Protein AF-X6NTN1-F1 (afdb_monomer_lite)

InterPro domains:
  IPR036305 RGS domain superfamily [SSF48097] (17-170)
  IPR044926 RGS, subdomain 2 [G3DSA:1.10.167.10] (16-175)

pLDDT: mean 84.15, std 15.35, range [44.5, 98.56]

Secondary structure (DSSP, 8-state):
-HHHHHHHHHHHHHHHHHHHHTT-HHHHHHHHHHHHHHHHHHHHHHHH-SSPP--TTGGGG---TTSPPPTTTT-TTS-HHHHHHHHIIIIISTT-TT-----HHHHHHHHHHHHHHH----SSS-----TTTTS-HHHHHTTTHHHHHHHHHHHHHHHHHHTTSHHHHHHHHHHGGG--

Radius of gyration: 19.46 Å; chains: 1; bounding box: 44×28×75 Å

Organism: Reticulomyxa filosa (NCBI:txid46433)

Foldseek 3Di:
DVVVVVVVVVVVVVLQVCCVVPPHVLLVVLLLQVLLLLVLLVVVVVVVDPDDDPPPCPCVSPDDPPDDYDPLNPDPVDDSLRSLLVSLQQALDPPHPSDDDDDPVLSVVSVVLNCLQPDDPDDDPDPSDNPVVVDDSVCSSCVCVVVSVVSVVVSVVVVVVVCVDPVVVVVVVVVVVVPD

Sequence (180 aa):
MEKKKKVRDACNVCYVLYTYVKFASENLLCYLELGQFREMAKRKWQQQSDVDVTDSFGDHFVLNAGLPQSSIVNNDQVCDAQKAISLIEKYIAVGSQYEVNLAYEMRMKYVTLLQQYRRPQCDTQNQQVNPFDLMSLSDFVFLFDPVLKELSRLMRHSYSRFVTTAAYRSFVDYVKPLHP

Structure (mmCIF, N/CA/C/O backbone):
data_AF-X6NTN1-F1
#
_entry.id   AF-X6NTN1-F1
#
loop_
_atom_site.group_PDB
_atom_site.id
_atom_site.type_symbol
_atom_site.label_atom_id
_atom_site.label_alt_id
_atom_site.label_comp_id
_atom_site.label_asym_id
_atom_site.label_entity_id
_atom_site.label_seq_id
_atom_site.pdbx_PDB_ins_code
_atom_site.Cartn_x
_atom_site.Cartn_y
_atom_site.Cartn_z
_atom_site.occupancy
_atom_site.B_iso_or_equiv
_atom_site.auth_seq_id
_atom_site.auth_comp_id
_atom_site.auth_asym_id
_atom_site.auth_atom_id
_atom_site.pdbx_PDB_model_num
ATOM 1 N N . MET A 1 1 ? -7.979 3.939 -30.627 1.00 49.50 1 MET A N 1
ATOM 2 C CA . MET A 1 1 ? -7.654 4.013 -29.179 1.00 49.50 1 MET A CA 1
ATOM 3 C C . MET A 1 1 ? -7.107 2.700 -28.614 1.00 49.50 1 MET A C 1
ATOM 5 O O . MET A 1 1 ? -6.258 2.738 -27.734 1.00 49.50 1 MET A O 1
ATOM 9 N N . GLU A 1 2 ? -7.503 1.554 -29.161 1.00 44.50 2 GLU A N 1
ATOM 10 C CA . GLU A 1 2 ? -7.166 0.208 -28.669 1.00 44.50 2 GLU A CA 1
ATOM 11 C C . GLU A 1 2 ? -5.671 -0.175 -28.763 1.00 44.50 2 GLU A C 1
ATOM 13 O O . GLU A 1 2 ? -5.113 -0.761 -27.837 1.00 44.50 2 GLU A O 1
ATOM 18 N N . LYS A 1 3 ? -4.964 0.265 -29.816 1.00 46.91 3 LYS A N 1
ATOM 19 C CA . LYS A 1 3 ? -3.527 -0.023 -30.018 1.00 46.91 3 LYS A CA 1
ATOM 20 C C . LYS A 1 3 ? -2.604 0.585 -28.944 1.00 46.91 3 LYS A C 1
ATOM 22 O O . LYS A 1 3 ? -1.620 -0.036 -28.558 1.00 46.91 3 LYS A O 1
ATOM 27 N N . LYS A 1 4 ? -2.933 1.771 -28.407 1.00 44.84 4 LYS A N 1
ATOM 28 C CA . LYS A 1 4 ? -2.150 2.419 -27.331 1.00 44.84 4 LYS A CA 1
ATOM 29 C C . LYS A 1 4 ? -2.303 1.710 -25.979 1.00 44.84 4 LYS A C 1
ATOM 31 O O . LYS A 1 4 ? -1.413 1.822 -25.141 1.00 44.84 4 LYS A O 1
ATOM 36 N N . LYS A 1 5 ? -3.413 0.990 -25.775 1.00 48.69 5 LYS A N 1
ATOM 37 C CA . LYS A 1 5 ? -3.684 0.219 -24.555 1.00 48.69 5 LYS A CA 1
ATOM 38 C C . LYS A 1 5 ? -2.799 -1.031 -24.501 1.00 48.69 5 LYS A C 1
ATOM 40 O O . LYS A 1 5 ? -2.061 -1.212 -23.544 1.00 48.69 5 LYS A O 1
ATOM 45 N N . LYS A 1 6 ? -2.733 -1.782 -25.605 1.00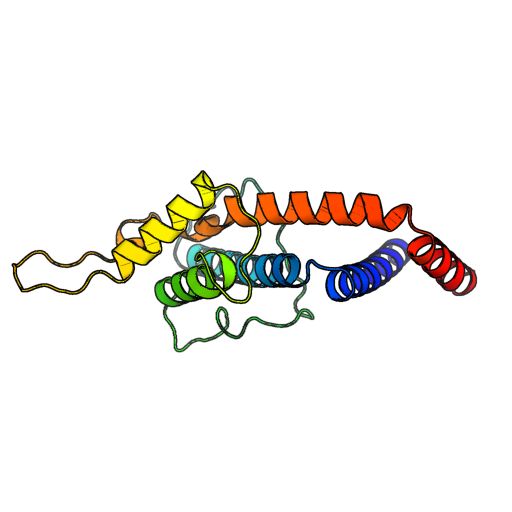 46.00 6 LYS A N 1
ATOM 46 C CA . LYS A 1 6 ? -1.976 -3.044 -25.699 1.00 46.00 6 LYS A CA 1
ATOM 47 C C . LYS A 1 6 ? -0.459 -2.889 -25.483 1.00 46.00 6 LYS A C 1
ATOM 49 O O . LYS A 1 6 ? 0.158 -3.709 -24.812 1.00 46.00 6 LYS A O 1
ATOM 54 N N . VAL A 1 7 ? 0.138 -1.808 -25.996 1.00 49.56 7 VAL A N 1
ATOM 55 C CA . VAL A 1 7 ? 1.571 -1.496 -25.789 1.00 49.56 7 VAL A CA 1
ATOM 56 C C . VAL A 1 7 ? 1.858 -1.087 -24.338 1.00 49.56 7 VAL A C 1
ATOM 58 O O . VAL A 1 7 ? 2.905 -1.431 -23.792 1.00 49.56 7 VAL A O 1
ATOM 61 N N . ARG A 1 8 ? 0.918 -0.386 -23.690 1.00 52.03 8 ARG A N 1
ATOM 62 C CA . ARG A 1 8 ? 1.023 -0.016 -22.272 1.00 52.03 8 ARG A CA 1
ATOM 63 C C . ARG A 1 8 ? 0.989 -1.261 -21.381 1.00 52.03 8 ARG A C 1
ATOM 65 O O . ARG A 1 8 ? 1.804 -1.369 -20.471 1.00 52.03 8 ARG A O 1
ATOM 72 N N . ASP A 1 9 ? 0.122 -2.218 -21.703 1.00 53.62 9 ASP A N 1
ATOM 73 C CA . ASP A 1 9 ? -0.026 -3.464 -20.947 1.00 53.62 9 ASP A CA 1
ATOM 74 C C . ASP A 1 9 ? 1.231 -4.352 -21.041 1.00 53.62 9 ASP A C 1
ATOM 76 O O . ASP A 1 9 ? 1.717 -4.837 -20.022 1.00 53.62 9 ASP A O 1
ATOM 80 N N . ALA A 1 10 ? 1.840 -4.489 -22.227 1.00 54.09 10 ALA A N 1
ATOM 81 C CA . ALA A 1 10 ? 3.090 -5.245 -22.395 1.00 54.09 10 ALA A CA 1
ATOM 82 C C . ALA A 1 10 ? 4.290 -4.599 -21.669 1.00 54.09 10 ALA A C 1
ATOM 84 O O . ALA A 1 10 ? 5.128 -5.295 -21.093 1.00 54.09 10 ALA A O 1
ATOM 85 N N . CYS A 1 11 ? 4.359 -3.264 -21.649 1.00 54.72 11 CYS A N 1
ATOM 86 C CA . CYS A 1 11 ? 5.407 -2.533 -20.934 1.00 54.72 11 CYS A CA 1
ATOM 87 C C . CYS A 1 11 ? 5.277 -2.697 -19.408 1.00 54.72 11 CYS A C 1
ATOM 89 O O . CYS A 1 11 ? 6.280 -2.867 -18.712 1.00 54.72 11 CYS A O 1
ATOM 91 N N . ASN A 1 12 ? 4.041 -2.739 -18.896 1.00 56.88 12 ASN A N 1
ATOM 92 C CA . ASN A 1 12 ? 3.766 -3.016 -17.486 1.00 56.88 12 ASN A CA 1
ATOM 93 C C . ASN A 1 12 ? 4.246 -4.418 -17.080 1.00 56.88 12 ASN A C 1
ATOM 95 O O . ASN A 1 12 ? 4.867 -4.560 -16.032 1.00 56.88 12 ASN A O 1
ATOM 99 N N . VAL A 1 13 ? 4.041 -5.439 -17.922 1.00 58.97 13 VAL A N 1
ATOM 100 C CA . VAL A 1 13 ? 4.506 -6.814 -17.650 1.00 58.97 13 VAL A CA 1
ATOM 101 C C . VAL A 1 13 ? 6.035 -6.891 -17.568 1.00 58.97 13 VAL A C 1
ATOM 103 O O . VAL A 1 13 ? 6.574 -7.493 -16.639 1.00 58.97 13 VAL A O 1
ATOM 106 N N . CYS A 1 14 ? 6.757 -6.235 -18.479 1.00 58.00 14 CYS A N 1
ATOM 107 C CA . CYS A 1 14 ? 8.221 -6.201 -18.420 1.00 58.00 14 CYS A CA 1
ATOM 108 C C . CYS A 1 14 ? 8.765 -5.373 -17.262 1.00 58.00 14 CYS A C 1
ATOM 110 O O . CYS A 1 14 ? 9.806 -5.722 -16.708 1.00 58.00 14 CYS A O 1
ATOM 112 N N . TYR A 1 15 ? 8.067 -4.313 -16.859 1.00 57.78 15 TYR A N 1
ATOM 113 C CA . TYR A 1 15 ? 8.427 -3.583 -15.653 1.00 57.78 15 TYR A CA 1
ATOM 114 C C . TYR A 1 15 ? 8.209 -4.424 -14.391 1.00 57.78 15 TYR A C 1
ATOM 116 O O . TYR A 1 15 ? 9.080 -4.435 -13.524 1.00 57.78 15 TYR A O 1
ATOM 124 N N . VAL A 1 16 ? 7.111 -5.182 -14.302 1.00 60.72 16 VAL A N 1
ATOM 125 C CA . VAL A 1 16 ? 6.870 -6.129 -13.201 1.00 60.72 16 VAL A CA 1
ATOM 126 C C . VAL A 1 16 ? 7.985 -7.174 -13.147 1.00 60.72 16 VAL A C 1
ATOM 128 O O . VAL A 1 16 ? 8.589 -7.351 -12.093 1.00 60.72 16 VAL A O 1
ATOM 131 N N . LEU A 1 17 ? 8.346 -7.783 -14.282 1.00 59.38 17 LEU A N 1
ATOM 132 C CA . LEU A 1 17 ? 9.477 -8.715 -14.382 1.00 59.38 17 LEU A CA 1
ATOM 133 C C . LEU A 1 17 ? 10.810 -8.070 -13.986 1.00 59.38 17 LEU A C 1
ATOM 135 O O . LEU A 1 17 ? 11.572 -8.662 -13.231 1.00 59.38 17 LEU A O 1
ATOM 139 N N . TYR A 1 18 ? 11.100 -6.850 -14.436 1.00 60.56 18 TYR A N 1
ATOM 140 C CA . TYR A 1 18 ? 12.329 -6.150 -14.060 1.00 60.56 18 TYR A CA 1
ATOM 141 C C . TYR A 1 18 ? 12.376 -5.829 -12.560 1.00 60.56 18 TYR A C 1
ATOM 143 O O . TYR A 1 18 ? 13.401 -6.038 -11.916 1.00 60.56 18 TYR A O 1
ATOM 151 N N . THR A 1 19 ? 11.260 -5.368 -11.995 1.00 57.75 19 THR A N 1
ATOM 152 C CA . THR A 1 19 ? 11.133 -5.046 -10.565 1.00 57.75 19 THR A CA 1
ATOM 153 C C . THR A 1 19 ? 11.287 -6.302 -9.710 1.00 57.75 19 THR A C 1
ATOM 155 O O . THR A 1 19 ? 11.945 -6.270 -8.670 1.00 57.75 19 THR A O 1
ATOM 158 N N . TYR A 1 20 ? 10.751 -7.422 -10.195 1.00 58.31 20 TYR A N 1
ATOM 159 C CA . TYR A 1 20 ? 10.876 -8.735 -9.576 1.00 58.31 20 TYR A CA 1
ATOM 160 C C . TYR A 1 20 ? 12.313 -9.276 -9.640 1.00 58.31 20 TYR A C 1
ATOM 162 O O . TYR A 1 20 ? 12.818 -9.817 -8.664 1.00 58.31 20 TYR A O 1
ATOM 170 N N . VAL A 1 21 ? 13.006 -9.091 -10.768 1.00 57.69 21 VAL A N 1
ATOM 171 C CA . VAL A 1 21 ? 14.353 -9.645 -10.996 1.00 57.69 21 VAL A CA 1
ATOM 172 C C . VAL A 1 21 ? 15.465 -8.783 -10.380 1.00 57.69 21 VAL A C 1
ATOM 174 O O . VAL A 1 21 ? 16.539 -9.298 -10.073 1.00 57.69 21 VAL A O 1
ATOM 177 N N . LYS A 1 22 ? 15.258 -7.471 -10.203 1.00 59.06 22 LYS A N 1
ATOM 178 C CA . LYS A 1 22 ? 16.329 -6.519 -9.851 1.00 59.06 22 LYS A CA 1
ATOM 179 C C . LYS A 1 22 ? 16.040 -5.683 -8.596 1.00 59.06 22 LYS A C 1
ATOM 181 O O . LYS A 1 22 ? 16.223 -4.475 -8.643 1.00 59.06 22 LYS A O 1
ATOM 186 N N . PHE A 1 23 ? 15.730 -6.316 -7.460 1.00 58.44 23 PHE A N 1
ATOM 187 C CA . PHE A 1 23 ? 15.880 -5.724 -6.106 1.00 58.44 23 PHE A CA 1
ATOM 188 C C . PHE A 1 23 ? 14.740 -4.854 -5.521 1.00 58.44 23 PHE A C 1
ATOM 190 O O . PHE A 1 23 ? 15.013 -4.061 -4.626 1.00 58.44 23 PHE A O 1
ATOM 197 N N . ALA A 1 24 ? 13.479 -4.962 -5.960 1.00 77.94 24 ALA A N 1
ATOM 198 C CA . ALA A 1 24 ? 12.401 -4.203 -5.290 1.00 77.94 24 ALA A CA 1
ATOM 199 C C . ALA A 1 24 ? 11.025 -4.888 -5.306 1.00 77.94 24 ALA A C 1
ATOM 201 O O . ALA A 1 24 ? 9.989 -4.217 -5.364 1.00 77.94 24 ALA A O 1
ATOM 202 N N . SER A 1 25 ? 11.000 -6.223 -5.291 1.00 88.38 25 SER A N 1
ATOM 203 C CA . SER A 1 25 ? 9.746 -6.987 -5.318 1.00 88.38 25 SER A CA 1
ATOM 204 C C . SER A 1 25 ? 8.851 -6.664 -4.117 1.00 88.38 25 SER A C 1
ATOM 206 O O . SER A 1 25 ? 7.642 -6.537 -4.271 1.00 88.38 25 SER A O 1
ATOM 208 N N . GLU A 1 26 ? 9.444 -6.421 -2.952 1.00 93.62 26 GLU A N 1
ATOM 209 C CA . GLU A 1 26 ? 8.783 -6.019 -1.718 1.00 93.62 26 GLU A CA 1
ATOM 210 C C . GLU A 1 26 ? 8.071 -4.669 -1.851 1.00 93.62 26 GLU A C 1
ATOM 212 O O . GLU A 1 26 ? 6.934 -4.547 -1.405 1.00 93.62 26 GLU A O 1
ATOM 217 N N . ASN A 1 27 ? 8.661 -3.691 -2.551 1.00 93.00 27 ASN A N 1
ATOM 218 C CA . ASN A 1 27 ? 8.018 -2.396 -2.798 1.00 93.00 27 ASN A CA 1
ATOM 219 C C . ASN A 1 27 ? 6.781 -2.550 -3.689 1.00 93.00 27 ASN A C 1
ATOM 221 O O . ASN A 1 27 ? 5.750 -1.932 -3.425 1.00 93.00 27 ASN A O 1
ATOM 225 N N . LEU A 1 28 ? 6.874 -3.388 -4.727 1.00 91.12 28 LEU A N 1
ATOM 226 C CA . LEU A 1 28 ? 5.751 -3.663 -5.620 1.00 91.12 28 LEU A CA 1
ATOM 227 C C . LEU A 1 28 ? 4.643 -4.442 -4.902 1.00 91.12 28 LEU A C 1
ATOM 229 O O . LEU A 1 28 ? 3.480 -4.062 -4.991 1.00 91.12 28 LEU A O 1
ATOM 233 N N . LEU A 1 29 ? 4.996 -5.504 -4.175 1.00 93.44 29 LEU A N 1
ATOM 234 C CA . LEU A 1 29 ? 4.043 -6.307 -3.410 1.00 93.44 29 LEU A CA 1
ATOM 235 C C . LEU A 1 29 ? 3.344 -5.458 -2.346 1.00 93.44 29 LEU A C 1
ATOM 237 O O . LEU A 1 29 ? 2.120 -5.467 -2.275 1.00 93.44 29 LEU A O 1
ATOM 241 N N . CYS A 1 30 ? 4.103 -4.670 -1.582 1.00 96.12 30 CYS A N 1
ATOM 242 C CA . CYS A 1 30 ? 3.558 -3.739 -0.601 1.00 96.12 30 CYS A CA 1
ATOM 243 C C . CYS A 1 30 ? 2.587 -2.754 -1.259 1.00 96.12 30 CYS A C 1
ATOM 245 O O . CYS A 1 30 ? 1.450 -2.620 -0.820 1.00 96.12 30 CYS A O 1
ATOM 247 N N . TYR A 1 31 ? 2.987 -2.123 -2.367 1.00 94.38 31 TYR A N 1
ATOM 248 C CA . TYR A 1 31 ? 2.126 -1.187 -3.084 1.00 94.38 31 TYR A CA 1
ATOM 249 C C . TYR A 1 31 ? 0.810 -1.829 -3.548 1.00 94.38 31 TYR A C 1
ATOM 251 O O . TYR A 1 31 ? -0.253 -1.230 -3.394 1.00 94.38 31 TYR A O 1
ATOM 259 N N . LEU A 1 32 ? 0.871 -3.051 -4.086 1.00 93.75 32 LEU A N 1
ATOM 260 C CA . LEU A 1 32 ? -0.314 -3.786 -4.523 1.00 93.75 32 LEU A CA 1
ATOM 261 C C . LEU A 1 32 ? -1.235 -4.129 -3.348 1.00 93.75 32 LEU A C 1
ATOM 263 O O . LEU A 1 32 ? -2.425 -3.836 -3.410 1.00 93.75 32 LEU A O 1
ATOM 267 N N . GLU A 1 33 ? -0.711 -4.714 -2.270 1.00 96.88 33 GLU A N 1
ATOM 268 C CA . GLU A 1 33 ? -1.545 -5.130 -1.137 1.00 96.88 33 GLU A CA 1
ATOM 269 C C . GLU A 1 33 ? -2.131 -3.932 -0.373 1.00 96.88 33 GLU A C 1
ATOM 271 O O . GLU A 1 33 ? -3.312 -3.946 -0.029 1.00 96.88 33 GLU A O 1
ATOM 276 N N . LEU A 1 34 ? -1.356 -2.859 -0.171 1.00 97.00 34 LEU A N 1
ATOM 277 C CA . LEU A 1 34 ? -1.862 -1.625 0.441 1.00 97.00 34 LEU A CA 1
ATOM 278 C C . LEU A 1 34 ? -2.902 -0.930 -0.454 1.00 97.00 34 LEU A C 1
ATOM 280 O O . LEU A 1 34 ? -3.880 -0.383 0.054 1.00 97.00 34 LEU A O 1
ATOM 284 N N . GLY A 1 35 ? -2.735 -0.988 -1.780 1.00 95.00 35 GLY A N 1
ATOM 285 C CA . GLY A 1 35 ? -3.729 -0.497 -2.736 1.00 95.00 35 GLY A CA 1
ATOM 286 C C . GLY A 1 35 ? -5.044 -1.277 -2.655 1.00 95.00 35 GLY A C 1
ATOM 287 O O . GLY A 1 35 ? -6.112 -0.674 -2.573 1.00 95.00 35 GLY A O 1
ATOM 288 N N . GLN A 1 36 ? -4.975 -2.611 -2.577 1.00 95.44 36 GLN A N 1
ATOM 289 C CA . GLN A 1 36 ? -6.159 -3.458 -2.376 1.00 95.44 36 GLN A CA 1
ATOM 290 C C . GLN A 1 36 ? -6.852 -3.152 -1.045 1.00 95.44 36 GLN A C 1
ATOM 292 O O . GLN A 1 36 ? -8.079 -3.066 -1.001 1.00 95.44 36 GLN A O 1
ATOM 297 N N . PHE A 1 37 ? -6.087 -2.950 0.035 1.00 96.81 37 PHE A N 1
ATOM 298 C CA . PHE A 1 37 ? -6.646 -2.566 1.333 1.00 96.81 37 PHE A CA 1
ATOM 299 C C . PHE A 1 37 ? -7.408 -1.242 1.248 1.00 96.81 37 PHE A C 1
ATOM 301 O O . PHE A 1 37 ? -8.544 -1.153 1.711 1.00 96.81 37 PHE A O 1
ATOM 308 N N . ARG A 1 38 ? -6.810 -0.229 0.612 1.00 95.06 38 ARG A N 1
ATOM 309 C CA . ARG A 1 38 ? -7.435 1.080 0.398 1.00 95.06 38 ARG A CA 1
ATOM 310 C C . ARG A 1 38 ? -8.739 0.965 -0.388 1.00 95.06 38 ARG A C 1
ATOM 312 O O . ARG A 1 38 ? -9.743 1.545 0.013 1.00 95.06 38 ARG A O 1
ATOM 319 N N . GLU A 1 39 ? -8.749 0.211 -1.489 1.00 93.00 39 GLU A N 1
ATOM 320 C CA . GLU A 1 39 ? -9.971 -0.019 -2.270 1.00 93.00 39 GLU A CA 1
ATOM 321 C C . GLU A 1 39 ? -11.058 -0.716 -1.450 1.00 93.00 39 GLU A C 1
ATOM 323 O O . GLU A 1 39 ? -12.218 -0.304 -1.491 1.00 93.00 39 GLU A O 1
ATOM 328 N N . MET A 1 40 ? -10.691 -1.750 -0.689 1.00 94.56 40 MET A N 1
ATOM 329 C CA . MET A 1 40 ? -11.610 -2.456 0.202 1.00 94.56 40 MET A CA 1
ATOM 330 C C . MET A 1 40 ? -12.213 -1.497 1.238 1.00 94.56 40 MET A C 1
ATOM 332 O O . MET A 1 40 ? -13.435 -1.449 1.384 1.00 94.56 40 MET A O 1
ATOM 336 N N . ALA A 1 41 ? -11.376 -0.714 1.926 1.00 94.00 41 ALA A N 1
ATOM 337 C CA . ALA A 1 41 ? -11.816 0.251 2.930 1.00 94.00 41 ALA A CA 1
ATOM 338 C C . ALA A 1 41 ? -12.734 1.320 2.315 1.00 94.00 41 ALA A C 1
ATOM 340 O O . ALA A 1 41 ? -13.808 1.592 2.851 1.00 94.00 41 ALA A O 1
ATOM 341 N N . LYS A 1 42 ? -12.366 1.862 1.145 1.00 92.25 42 LYS A N 1
ATOM 342 C CA . LYS A 1 42 ? -13.165 2.854 0.411 1.00 92.25 42 LYS A CA 1
ATOM 343 C C . LYS A 1 42 ? -14.537 2.302 0.019 1.00 92.25 42 LYS A C 1
ATOM 345 O O . LYS A 1 42 ? -15.537 2.974 0.245 1.00 92.25 42 LYS A O 1
ATOM 350 N N . ARG A 1 43 ? -14.607 1.072 -0.509 1.00 90.94 43 ARG A N 1
ATOM 351 C CA . ARG A 1 43 ? -15.879 0.422 -0.884 1.00 90.94 43 ARG A CA 1
ATOM 352 C C . ARG A 1 43 ? -16.793 0.211 0.319 1.00 90.94 43 ARG A C 1
ATOM 354 O O . ARG A 1 43 ? -17.979 0.505 0.232 1.00 90.94 43 ARG A O 1
ATOM 361 N N . LYS A 1 44 ? -16.252 -0.283 1.437 1.00 91.06 44 LYS A N 1
ATOM 362 C CA . LYS A 1 44 ? -17.026 -0.472 2.675 1.00 91.06 44 LYS A CA 1
ATOM 363 C C . LYS A 1 44 ? -17.570 0.849 3.202 1.00 91.06 44 LYS A C 1
ATOM 365 O O . LYS A 1 44 ? -18.728 0.928 3.595 1.00 91.06 44 LYS A O 1
ATOM 370 N N . TRP A 1 45 ? -16.750 1.891 3.161 1.00 88.19 45 TRP A N 1
ATOM 371 C CA . TRP A 1 45 ? -17.151 3.220 3.593 1.00 88.19 45 TRP A CA 1
ATOM 372 C C . TRP A 1 45 ? -18.260 3.813 2.698 1.00 88.19 45 TRP A C 1
ATOM 374 O O . TRP A 1 45 ? -19.274 4.266 3.225 1.00 88.19 45 TRP A O 1
ATOM 384 N N . GLN A 1 46 ? -18.150 3.690 1.370 1.00 89.50 46 GLN A N 1
ATOM 385 C CA . GLN A 1 46 ? -19.198 4.097 0.415 1.00 89.50 46 GLN A CA 1
ATOM 386 C C . GLN A 1 46 ? -20.529 3.348 0.602 1.00 89.50 46 GLN A C 1
ATOM 388 O O . GLN A 1 46 ? -21.580 3.853 0.229 1.00 89.50 46 GLN A O 1
ATOM 393 N N . GLN A 1 47 ? -20.508 2.135 1.164 1.00 89.12 47 GLN A N 1
ATOM 394 C CA . GLN A 1 47 ? -21.729 1.385 1.487 1.00 89.12 47 GLN A CA 1
ATOM 395 C C . GLN A 1 47 ? -22.388 1.846 2.794 1.00 89.12 47 GLN A C 1
ATOM 397 O O . GLN A 1 47 ? -23.574 1.600 2.996 1.00 89.12 47 GLN A O 1
ATOM 402 N N . GLN A 1 48 ? -21.624 2.466 3.696 1.00 86.44 48 GLN A N 1
ATOM 403 C CA . GLN A 1 48 ? -22.080 2.860 5.032 1.00 86.44 48 GLN A CA 1
ATOM 404 C C . GLN A 1 48 ? -22.424 4.349 5.145 1.00 86.44 48 GLN A C 1
ATOM 406 O O . GLN A 1 48 ? -23.144 4.734 6.064 1.00 86.44 48 GLN A O 1
ATOM 411 N N . SER A 1 49 ? -21.909 5.192 4.249 1.00 81.81 49 SER A N 1
ATOM 412 C CA . SER A 1 49 ? -22.074 6.644 4.296 1.00 81.81 49 SER A CA 1
ATOM 413 C C . SER A 1 49 ? -22.550 7.188 2.953 1.00 81.81 49 SER A C 1
ATOM 415 O O . SER A 1 49 ? -22.021 6.813 1.914 1.00 81.81 49 SER A O 1
ATOM 417 N N . ASP A 1 50 ? -23.518 8.105 2.992 1.00 79.12 50 ASP A N 1
ATOM 418 C CA . ASP A 1 50 ? -24.009 8.853 1.820 1.00 79.12 50 ASP A CA 1
ATOM 419 C C . ASP A 1 50 ? -23.139 10.090 1.507 1.00 79.12 50 ASP A C 1
ATOM 421 O O . ASP A 1 50 ? -23.401 10.860 0.587 1.00 79.12 50 ASP A O 1
ATOM 425 N N . VAL A 1 51 ? -22.098 10.325 2.311 1.00 77.19 51 VAL A N 1
ATOM 426 C CA . VAL A 1 51 ? -21.159 11.430 2.108 1.00 77.19 51 VAL A CA 1
ATOM 427 C C . VAL A 1 51 ? -20.139 11.004 1.065 1.00 77.19 51 VAL A C 1
ATOM 429 O O . VAL A 1 51 ? -19.566 9.932 1.195 1.00 77.19 51 VAL A O 1
ATOM 432 N N . ASP A 1 52 ? -19.869 11.846 0.069 1.00 75.38 52 ASP A N 1
ATOM 433 C CA . ASP A 1 52 ? -18.765 11.630 -0.867 1.00 75.38 52 ASP A CA 1
ATOM 434 C C . ASP A 1 52 ? -17.460 12.170 -0.258 1.00 75.38 52 ASP A C 1
ATOM 436 O O . ASP A 1 52 ? -17.391 13.308 0.212 1.00 75.38 52 ASP A O 1
ATOM 440 N N . VAL A 1 53 ? -16.415 11.348 -0.224 1.00 76.38 53 VAL A N 1
ATOM 441 C CA . VAL A 1 53 ? -15.105 11.717 0.311 1.00 76.38 53 VAL A CA 1
ATOM 442 C C . VAL A 1 53 ? -14.275 12.122 -0.877 1.00 76.38 53 VAL A C 1
ATOM 444 O O . VAL A 1 53 ? -14.010 11.327 -1.781 1.00 76.38 53 VAL A O 1
ATOM 447 N N . THR A 1 54 ? -13.813 13.364 -0.826 1.00 81.75 54 THR A N 1
ATOM 448 C CA . THR A 1 54 ? -12.891 13.916 -1.806 1.00 81.75 54 THR A CA 1
ATOM 449 C C . THR A 1 54 ? -11.566 13.159 -1.753 1.00 81.75 54 THR A C 1
ATOM 451 O O . THR A 1 54 ? -10.662 13.473 -0.976 1.00 81.75 54 THR A O 1
ATOM 454 N N . ASP A 1 55 ? -11.442 12.145 -2.603 1.00 84.50 55 ASP A N 1
ATOM 455 C CA . ASP A 1 55 ? -10.208 11.397 -2.789 1.00 84.50 55 ASP A CA 1
ATOM 456 C C . ASP A 1 55 ? -9.191 12.277 -3.528 1.00 84.50 55 ASP A C 1
ATOM 458 O O . ASP A 1 55 ? -9.237 12.429 -4.749 1.00 84.50 55 ASP A O 1
ATOM 462 N N . SER A 1 56 ? -8.248 12.853 -2.779 1.00 80.38 56 SER A N 1
ATOM 463 C CA . SER A 1 56 ? -7.197 13.726 -3.327 1.00 80.38 56 SER A CA 1
ATOM 464 C C . SER A 1 56 ? -6.286 13.021 -4.339 1.00 80.38 56 SER A C 1
ATOM 466 O O . SER A 1 56 ? -5.596 13.683 -5.115 1.00 80.38 56 SER A O 1
ATOM 468 N N . PHE A 1 57 ? -6.269 11.687 -4.340 1.00 74.25 57 PHE A N 1
ATOM 469 C CA . PHE A 1 57 ? -5.513 10.874 -5.287 1.00 74.25 57 PHE A CA 1
ATOM 470 C C . PHE A 1 57 ? -6.409 10.215 -6.344 1.00 74.25 57 PHE A C 1
ATOM 472 O O . PHE A 1 57 ? -5.894 9.515 -7.215 1.00 74.25 57 PHE A O 1
ATOM 479 N N . GLY A 1 58 ? -7.723 10.447 -6.296 1.00 78.44 58 GLY A N 1
ATOM 480 C CA . GLY A 1 58 ? -8.704 9.895 -7.226 1.00 78.44 58 GLY A CA 1
ATOM 481 C C . GLY A 1 58 ? -8.489 8.407 -7.513 1.00 78.44 58 GLY A C 1
ATOM 482 O O . GLY A 1 58 ? -8.241 7.596 -6.620 1.00 78.44 58 GLY A O 1
ATOM 483 N N . ASP A 1 59 ? -8.520 8.064 -8.798 1.00 71.75 59 ASP A N 1
ATOM 484 C CA . ASP A 1 59 ? -8.383 6.689 -9.286 1.00 71.75 59 ASP A CA 1
ATOM 485 C C . ASP A 1 59 ? -6.925 6.265 -9.543 1.00 71.75 59 ASP A C 1
ATOM 487 O O . ASP A 1 59 ? -6.661 5.280 -10.236 1.00 71.75 59 ASP A O 1
ATOM 491 N N . HIS A 1 60 ? -5.935 6.984 -8.997 1.00 71.00 60 HIS A N 1
ATOM 492 C CA . HIS A 1 60 ? -4.519 6.651 -9.209 1.00 71.00 60 HIS A CA 1
ATOM 493 C C . HIS A 1 60 ? -4.104 5.293 -8.634 1.00 71.00 60 HIS A C 1
ATOM 495 O O . HIS A 1 60 ? -3.056 4.773 -9.019 1.00 71.00 60 HIS A O 1
ATOM 501 N N . PHE A 1 61 ? -4.919 4.726 -7.747 1.00 70.06 61 PHE A N 1
ATOM 502 C CA . PHE A 1 61 ? -4.678 3.437 -7.107 1.00 70.06 61 PHE A CA 1
ATOM 503 C C . PHE A 1 61 ? -5.622 2.331 -7.585 1.00 70.06 61 PHE A C 1
ATOM 505 O O . PHE A 1 61 ? -5.659 1.288 -6.946 1.00 70.06 61 PHE A O 1
ATOM 512 N N . VAL A 1 62 ? -6.363 2.532 -8.685 1.00 73.12 62 VAL A N 1
ATOM 513 C CA . VAL A 1 62 ? -7.273 1.498 -9.199 1.00 73.12 62 VAL A CA 1
ATOM 514 C C . VAL A 1 62 ? -6.478 0.309 -9.734 1.00 73.12 62 VAL A C 1
ATOM 516 O O . VAL A 1 62 ? -5.769 0.405 -10.743 1.00 73.12 62 VAL A O 1
ATOM 519 N N . LEU A 1 63 ? -6.605 -0.826 -9.055 1.00 79.50 63 LEU A N 1
ATOM 520 C CA . LEU A 1 63 ? -5.946 -2.075 -9.397 1.00 79.50 63 LEU A CA 1
ATOM 521 C C . LEU A 1 63 ? -6.809 -2.900 -10.354 1.00 79.50 63 LEU A C 1
ATOM 523 O O . LEU A 1 63 ? -8.032 -2.977 -10.257 1.00 79.50 63 LEU A O 1
ATOM 527 N N . ASN A 1 64 ? -6.152 -3.544 -11.317 1.00 81.75 64 ASN A N 1
ATOM 528 C CA . ASN A 1 64 ? -6.831 -4.431 -12.252 1.00 81.75 64 ASN A CA 1
ATOM 529 C C . ASN A 1 64 ? -7.238 -5.739 -11.545 1.00 81.75 64 ASN A C 1
ATOM 531 O O . ASN A 1 64 ? -6.424 -6.340 -10.847 1.00 81.75 64 ASN A O 1
ATOM 535 N N . ALA A 1 65 ? -8.465 -6.215 -11.784 1.00 82.25 65 ALA A N 1
ATOM 536 C CA . ALA A 1 65 ? -8.991 -7.455 -11.201 1.00 82.25 65 ALA A CA 1
ATOM 537 C C . ALA A 1 65 ? -8.180 -8.721 -11.555 1.00 82.25 65 ALA A C 1
ATOM 539 O O . ALA A 1 65 ? -8.245 -9.711 -10.836 1.00 82.25 65 ALA A O 1
ATOM 540 N N . GLY A 1 66 ? -7.401 -8.698 -12.639 1.00 87.25 66 GLY A N 1
ATOM 541 C CA . GLY A 1 66 ? -6.498 -9.782 -13.035 1.00 87.25 66 GLY A CA 1
ATOM 542 C C . GLY A 1 66 ? -5.168 -9.819 -12.274 1.00 87.25 66 GLY A C 1
ATOM 543 O O . GLY A 1 66 ? -4.342 -10.687 -12.548 1.00 87.25 66 GLY A O 1
ATOM 544 N N . LEU A 1 67 ? -4.922 -8.881 -11.354 1.00 85.88 67 LEU A N 1
ATOM 545 C CA . LEU A 1 67 ? -3.732 -8.904 -10.505 1.00 85.88 67 LEU A CA 1
ATOM 546 C C . LEU A 1 67 ? -3.878 -9.934 -9.372 1.00 85.88 67 LEU A C 1
ATOM 548 O O . LEU A 1 67 ? -4.999 -10.201 -8.927 1.00 85.88 67 LEU A O 1
ATOM 552 N N . PRO A 1 68 ? -2.757 -10.483 -8.862 1.00 90.00 68 PRO A N 1
ATOM 553 C CA . PRO A 1 68 ? -2.771 -11.345 -7.688 1.00 90.00 68 PRO A CA 1
ATOM 554 C C . PRO A 1 68 ? -3.479 -10.677 -6.509 1.00 90.00 68 PRO A C 1
ATOM 556 O O . PRO A 1 68 ? -3.222 -9.516 -6.188 1.00 90.00 68 PRO A O 1
ATOM 559 N N . GLN A 1 69 ? -4.369 -11.423 -5.866 1.00 93.75 69 GLN A N 1
ATOM 560 C CA . GLN A 1 69 ? -5.157 -10.950 -4.734 1.00 93.75 69 GLN A CA 1
ATOM 561 C C . GLN A 1 69 ? -4.420 -11.236 -3.421 1.00 93.75 69 GLN A C 1
ATOM 563 O O . GLN A 1 69 ? -3.924 -12.343 -3.211 1.00 93.75 69 GLN A O 1
ATOM 568 N N . SER A 1 70 ? -4.341 -10.242 -2.535 1.00 96.25 70 SER A N 1
ATOM 569 C CA . SER A 1 70 ? -3.725 -10.373 -1.214 1.00 96.25 70 SER A CA 1
ATOM 570 C C . SER A 1 70 ? -4.528 -11.349 -0.369 1.00 96.25 70 SER A C 1
ATOM 572 O O . SER A 1 70 ? -5.734 -11.167 -0.176 1.00 96.25 70 SER A O 1
ATOM 574 N N . SER A 1 71 ? -3.845 -12.341 0.197 1.00 97.00 71 SER A N 1
ATOM 575 C CA . SER A 1 71 ? -4.429 -13.265 1.168 1.00 97.00 71 SER A CA 1
ATOM 576 C C . SER A 1 71 ? -4.727 -12.603 2.515 1.00 97.00 71 SER A C 1
ATOM 578 O O . SER A 1 71 ? -5.471 -13.172 3.302 1.00 97.00 71 SER A O 1
ATOM 580 N N . ILE A 1 72 ? -4.146 -11.432 2.805 1.00 97.75 72 ILE A N 1
ATOM 581 C CA . ILE A 1 72 ? -4.437 -10.662 4.022 1.00 97.75 72 ILE A CA 1
ATOM 582 C C . ILE A 1 72 ? -5.705 -9.838 3.799 1.00 97.75 72 ILE A C 1
ATOM 584 O O . ILE A 1 72 ? -6.657 -9.936 4.570 1.00 97.75 72 ILE A O 1
ATOM 588 N N . VAL A 1 73 ? -5.747 -9.052 2.718 1.00 97.19 73 VAL A N 1
ATOM 589 C CA . VAL A 1 73 ? -6.861 -8.126 2.457 1.00 97.19 73 VAL A CA 1
ATOM 590 C C . VAL A 1 73 ? -8.156 -8.869 2.135 1.00 97.19 73 VAL A C 1
ATOM 592 O O . VAL A 1 73 ? -9.212 -8.505 2.651 1.00 97.19 73 VAL A O 1
ATOM 595 N N . ASN A 1 74 ? -8.084 -9.939 1.341 1.00 95.88 74 ASN A N 1
ATOM 596 C CA . ASN A 1 74 ? -9.260 -10.699 0.904 1.00 95.88 74 ASN A CA 1
ATOM 597 C C . ASN A 1 74 ? -9.661 -11.823 1.876 1.00 95.88 74 ASN A C 1
ATOM 599 O O . ASN A 1 74 ? -10.410 -12.721 1.504 1.00 95.88 74 ASN A O 1
ATOM 603 N N . ASN A 1 75 ? -9.154 -11.814 3.112 1.00 96.81 75 ASN A N 1
ATOM 604 C CA . ASN A 1 75 ? -9.578 -12.770 4.129 1.00 96.81 75 ASN A CA 1
ATOM 605 C C . ASN A 1 75 ? -10.806 -12.249 4.884 1.00 96.81 75 ASN A C 1
ATOM 607 O O . ASN A 1 75 ? -10.693 -11.347 5.714 1.00 96.81 75 ASN A O 1
ATOM 611 N N . ASP A 1 76 ? -11.973 -12.828 4.620 1.00 96.12 76 ASP A N 1
ATOM 612 C CA . ASP A 1 76 ? -13.232 -12.427 5.261 1.00 96.12 76 ASP A CA 1
ATOM 613 C C . ASP A 1 76 ? -13.334 -12.834 6.741 1.00 96.12 76 ASP A C 1
ATOM 615 O O . ASP A 1 76 ? -14.195 -12.332 7.457 1.00 96.12 76 ASP A O 1
ATOM 619 N N . GLN A 1 77 ? -12.444 -13.706 7.226 1.00 97.19 77 GLN A N 1
ATOM 620 C CA . GLN A 1 77 ? -12.415 -14.154 8.627 1.00 97.19 77 GLN A CA 1
ATOM 621 C C . GLN A 1 77 ? -11.677 -13.182 9.558 1.00 97.19 77 GLN A C 1
ATOM 623 O O . GLN A 1 77 ? -11.649 -13.381 10.771 1.00 97.19 77 GLN A O 1
ATOM 628 N N . VAL A 1 78 ? -11.038 -12.153 9.000 1.00 96.19 78 VAL A N 1
ATOM 629 C CA . VAL A 1 78 ? -10.188 -11.205 9.728 1.00 96.19 78 VAL A CA 1
ATOM 630 C C . VAL A 1 78 ? -10.824 -9.821 9.652 1.00 96.19 78 VAL A C 1
ATOM 632 O O . VAL A 1 78 ? -11.249 -9.386 8.579 1.00 96.19 78 VAL A O 1
ATOM 635 N N . CYS A 1 79 ? -10.898 -9.106 10.778 1.00 96.00 79 CYS A N 1
ATOM 636 C CA . CYS A 1 79 ? -11.477 -7.762 10.781 1.00 96.00 79 CYS A CA 1
ATOM 637 C C . CYS A 1 79 ? -10.535 -6.740 10.119 1.00 96.00 79 CYS A C 1
ATOM 639 O O . CYS A 1 79 ? -9.326 -6.953 10.015 1.00 96.00 79 CYS A O 1
ATOM 641 N N . ASP A 1 80 ? -11.066 -5.600 9.676 1.00 96.44 80 ASP A N 1
ATOM 642 C CA . ASP A 1 80 ? -10.275 -4.633 8.899 1.00 96.44 80 ASP A CA 1
ATOM 643 C C . ASP A 1 80 ? -9.097 -4.046 9.694 1.00 96.44 80 ASP A C 1
ATOM 645 O O . ASP A 1 80 ? -8.012 -3.855 9.143 1.00 96.44 80 ASP A O 1
ATOM 649 N N . ALA A 1 81 ? -9.269 -3.839 11.003 1.00 96.44 81 ALA A N 1
ATOM 650 C CA . ALA A 1 81 ? -8.191 -3.428 11.902 1.00 96.44 81 ALA A CA 1
ATOM 651 C C . ALA A 1 81 ? -7.056 -4.466 11.950 1.00 96.44 81 ALA A C 1
ATOM 653 O O . ALA A 1 81 ? -5.883 -4.118 11.825 1.00 96.44 81 ALA A O 1
ATOM 654 N N . GLN A 1 82 ? -7.395 -5.753 12.064 1.00 97.06 82 GLN A N 1
ATOM 655 C CA . GLN A 1 82 ? -6.410 -6.836 12.034 1.00 97.06 82 GLN A CA 1
ATOM 656 C C . GLN A 1 82 ? -5.695 -6.906 10.681 1.00 97.06 82 GLN A C 1
ATOM 658 O O . GLN A 1 82 ? -4.480 -7.072 10.657 1.00 97.06 82 GLN A O 1
ATOM 663 N N . LYS A 1 83 ? -6.406 -6.700 9.563 1.00 98.19 83 LYS A N 1
ATOM 664 C CA . LYS A 1 83 ? -5.787 -6.618 8.229 1.00 98.19 83 LYS A CA 1
ATOM 665 C C . LYS A 1 83 ? -4.765 -5.484 8.153 1.00 98.19 83 LYS A C 1
ATOM 667 O O . LYS A 1 83 ? -3.650 -5.707 7.684 1.00 98.19 83 LYS A O 1
ATOM 672 N N . ALA A 1 84 ? -5.115 -4.294 8.647 1.00 98.25 84 ALA A N 1
ATOM 673 C CA . ALA A 1 84 ? -4.198 -3.157 8.702 1.00 98.25 84 ALA A CA 1
ATOM 674 C C . ALA A 1 84 ? -2.944 -3.486 9.529 1.00 98.25 84 ALA A C 1
ATOM 676 O O . ALA A 1 84 ? -1.825 -3.236 9.081 1.00 98.25 84 ALA A O 1
ATOM 677 N N . ILE A 1 85 ? -3.116 -4.111 10.697 1.00 98.06 85 ILE A N 1
ATOM 678 C CA . ILE A 1 85 ? -2.008 -4.552 11.553 1.00 98.06 85 ILE A CA 1
ATOM 679 C C . ILE A 1 85 ? -1.127 -5.587 10.855 1.00 98.06 85 ILE A C 1
ATOM 681 O O . ILE A 1 85 ? 0.088 -5.411 10.831 1.00 98.06 85 ILE A O 1
ATOM 685 N N . SER A 1 86 ? -1.706 -6.603 10.215 1.00 98.31 86 SER A N 1
ATOM 686 C CA . SER A 1 86 ? -0.941 -7.608 9.469 1.00 98.31 86 SER A CA 1
ATOM 687 C C . SER A 1 86 ? -0.137 -6.997 8.317 1.00 98.31 86 SER A C 1
ATOM 689 O O . SER A 1 86 ? 0.991 -7.414 8.066 1.00 98.31 86 SER A O 1
ATOM 691 N N . LEU A 1 87 ? -0.671 -5.980 7.632 1.00 98.56 87 LEU A N 1
ATOM 692 C CA . LEU A 1 87 ? 0.061 -5.253 6.589 1.00 98.56 87 LEU A CA 1
ATOM 693 C C . LEU A 1 87 ? 1.209 -4.414 7.171 1.00 98.56 87 LEU A C 1
ATOM 695 O O . LEU A 1 87 ? 2.310 -4.417 6.614 1.00 98.56 87 LEU A O 1
ATOM 699 N N . ILE A 1 88 ? 0.987 -3.747 8.310 1.00 98.50 88 ILE A N 1
ATOM 700 C CA . ILE A 1 88 ? 2.040 -3.021 9.036 1.00 98.50 88 ILE A CA 1
ATOM 701 C C . ILE A 1 88 ? 3.150 -3.989 9.455 1.00 98.50 88 ILE A C 1
ATOM 703 O O . ILE A 1 88 ? 4.319 -3.713 9.207 1.00 98.50 88 ILE A O 1
ATOM 707 N N . GLU A 1 89 ? 2.810 -5.134 10.042 1.00 98.25 89 GLU A N 1
ATOM 708 C CA . GLU A 1 89 ? 3.774 -6.156 10.463 1.00 98.25 89 GLU A CA 1
ATOM 709 C C . GLU A 1 89 ? 4.564 -6.739 9.290 1.00 98.25 89 GLU A C 1
ATOM 711 O O . GLU A 1 89 ? 5.764 -6.967 9.417 1.00 98.25 89 GLU A O 1
ATOM 716 N N . LYS A 1 90 ? 3.907 -6.964 8.149 1.00 98.06 90 LYS A N 1
ATOM 717 C CA . LYS A 1 90 ? 4.521 -7.588 6.974 1.00 98.06 90 LYS A CA 1
ATOM 718 C C . LYS A 1 90 ? 5.508 -6.674 6.250 1.00 98.06 90 LYS A C 1
ATOM 720 O O . LYS A 1 90 ? 6.526 -7.174 5.776 1.00 98.06 90 LYS A O 1
ATOM 725 N N . TYR A 1 91 ? 5.198 -5.380 6.145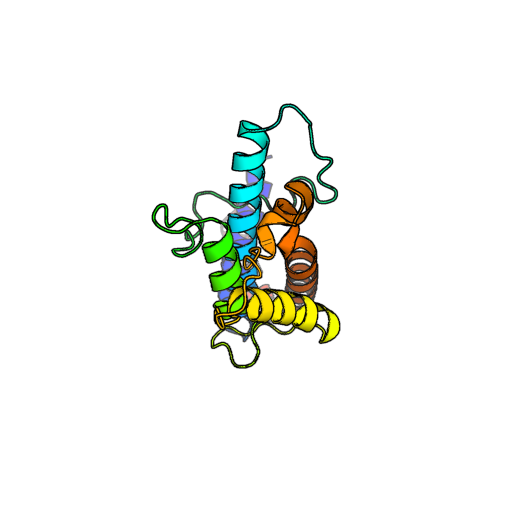 1.00 98.38 91 TYR A N 1
ATOM 726 C CA . TYR A 1 91 ? 5.935 -4.458 5.272 1.00 98.38 91 TYR A CA 1
ATOM 727 C C . TYR A 1 91 ? 6.579 -3.263 5.983 1.00 98.38 91 TYR A C 1
ATOM 729 O O . TYR A 1 91 ? 7.560 -2.711 5.488 1.00 98.38 91 TYR A O 1
ATOM 737 N N . ILE A 1 92 ? 6.020 -2.801 7.104 1.00 98.31 92 ILE A N 1
ATOM 738 C CA . ILE A 1 92 ? 6.408 -1.524 7.730 1.00 98.31 92 ILE A CA 1
ATOM 739 C C . ILE A 1 92 ? 7.166 -1.742 9.045 1.00 98.31 92 ILE A C 1
ATOM 741 O O . ILE A 1 92 ? 8.020 -0.931 9.404 1.00 98.31 92 ILE A O 1
ATOM 745 N N . ALA A 1 93 ? 6.897 -2.820 9.776 1.00 97.81 93 ALA A N 1
ATOM 746 C CA . ALA A 1 93 ? 7.608 -3.122 1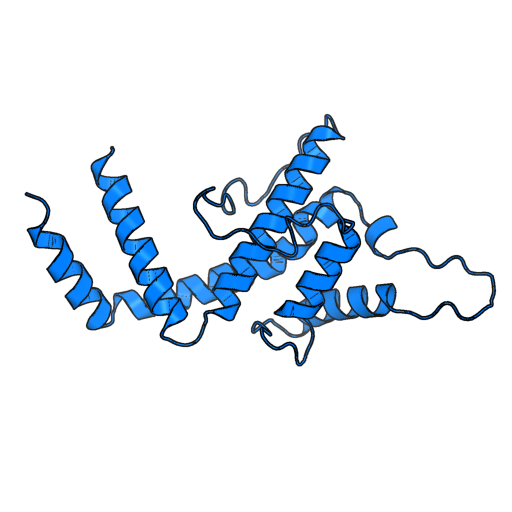1.008 1.00 97.81 93 ALA A CA 1
ATOM 747 C C . ALA A 1 93 ? 9.106 -3.343 10.741 1.00 97.81 93 ALA A C 1
ATOM 749 O O . ALA A 1 93 ? 9.494 -3.962 9.748 1.00 97.81 93 ALA A O 1
ATOM 750 N N . VAL A 1 94 ? 9.938 -2.823 11.647 1.00 96.94 94 VAL A N 1
ATOM 751 C CA . VAL A 1 94 ? 11.395 -3.002 11.596 1.00 96.94 94 VAL A CA 1
ATOM 752 C C . VAL A 1 94 ? 11.723 -4.484 11.763 1.00 96.94 94 VAL A C 1
ATOM 754 O O . VAL A 1 94 ? 11.224 -5.123 12.691 1.00 96.94 94 VAL A O 1
ATOM 757 N N . GLY A 1 95 ? 12.563 -5.018 10.878 1.00 96.62 95 GLY A N 1
ATOM 758 C CA . GLY A 1 95 ? 12.940 -6.430 10.854 1.00 96.62 95 GLY A CA 1
ATOM 759 C C . GLY A 1 95 ? 11.910 -7.341 10.183 1.00 96.62 95 GLY A C 1
ATOM 760 O O . GLY A 1 95 ? 12.033 -8.562 10.279 1.00 96.62 95 GLY A O 1
ATOM 761 N N . SER A 1 96 ? 10.891 -6.783 9.519 1.00 96.94 96 SER A N 1
ATOM 762 C CA . SER A 1 96 ? 9.948 -7.584 8.734 1.00 96.94 96 SER A CA 1
ATOM 763 C C . SER A 1 96 ? 10.619 -8.174 7.488 1.00 96.94 96 SER A C 1
ATOM 765 O O . SER A 1 96 ? 11.506 -7.573 6.887 1.00 96.94 96 SER A O 1
ATOM 767 N N . GLN A 1 97 ? 10.200 -9.376 7.078 1.00 95.69 97 GLN A N 1
ATOM 768 C CA . GLN A 1 97 ? 10.808 -10.070 5.933 1.00 95.69 97 GLN A CA 1
ATOM 769 C C . GLN A 1 97 ? 10.670 -9.279 4.622 1.00 95.69 97 GLN A C 1
ATOM 771 O O . GLN A 1 97 ? 11.541 -9.361 3.760 1.00 95.69 97 GLN A O 1
ATOM 776 N N . TYR A 1 98 ? 9.576 -8.529 4.478 1.00 96.44 98 TYR A N 1
ATOM 777 C CA . TYR A 1 98 ? 9.297 -7.685 3.319 1.00 96.44 98 TYR A CA 1
ATOM 778 C C . TYR A 1 98 ? 9.386 -6.201 3.686 1.00 96.44 98 TYR A C 1
ATOM 780 O O . TYR A 1 98 ? 8.644 -5.388 3.135 1.00 96.44 98 TYR A O 1
ATOM 788 N N . GLU A 1 99 ? 10.265 -5.848 4.631 1.00 96.81 99 GLU A N 1
ATOM 789 C CA . GLU A 1 99 ? 10.434 -4.469 5.079 1.00 96.81 99 GLU A CA 1
ATOM 790 C C . GLU A 1 99 ? 10.729 -3.545 3.893 1.00 96.81 99 GLU A C 1
ATOM 792 O O . GLU A 1 99 ? 11.769 -3.644 3.242 1.00 96.81 99 GLU A O 1
ATOM 797 N N . VAL A 1 100 ? 9.818 -2.608 3.628 1.00 96.62 100 VAL A N 1
ATOM 798 C CA . VAL A 1 100 ? 10.025 -1.588 2.599 1.00 96.62 100 VAL A CA 1
ATOM 799 C C . VAL A 1 100 ? 10.842 -0.424 3.148 1.00 96.62 100 VAL A C 1
ATOM 801 O O . VAL A 1 100 ? 10.775 -0.092 4.335 1.00 96.62 100 VAL A O 1
ATOM 804 N N . ASN A 1 101 ? 11.611 0.231 2.279 1.00 94.94 101 ASN A N 1
ATOM 805 C CA . ASN A 1 101 ? 12.442 1.369 2.661 1.00 94.94 101 ASN A CA 1
ATOM 806 C C . ASN A 1 101 ? 11.595 2.645 2.807 1.00 94.94 101 ASN A C 1
ATOM 808 O O . ASN A 1 101 ? 11.244 3.280 1.813 1.00 94.94 101 ASN A O 1
ATOM 812 N N . LEU A 1 102 ? 11.277 3.020 4.048 1.00 97.00 102 LEU A N 1
ATOM 813 C CA . LEU A 1 102 ? 10.490 4.207 4.384 1.00 97.00 102 LEU A CA 1
ATOM 814 C C . LEU A 1 102 ? 11.290 5.169 5.258 1.00 97.00 102 LEU A C 1
ATOM 816 O O . LEU A 1 102 ? 12.123 4.756 6.068 1.00 97.00 102 LEU A O 1
ATOM 820 N N . ALA A 1 103 ? 10.976 6.461 5.142 1.00 97.06 103 ALA A N 1
ATOM 821 C CA . ALA A 1 103 ? 11.506 7.473 6.045 1.00 97.06 103 ALA A CA 1
ATOM 822 C C . ALA A 1 103 ? 11.156 7.133 7.504 1.00 97.06 103 ALA A C 1
ATOM 824 O O . ALA A 1 103 ? 10.032 6.720 7.804 1.00 97.06 103 ALA A O 1
ATOM 825 N N . TYR A 1 104 ? 12.112 7.352 8.409 1.00 97.25 104 TYR A N 1
ATOM 826 C CA . TYR A 1 104 ? 11.990 6.987 9.822 1.00 97.25 104 TYR A CA 1
ATOM 827 C C . TYR A 1 104 ? 10.707 7.529 10.466 1.00 97.25 104 TYR A C 1
ATOM 829 O O . TYR A 1 104 ? 9.948 6.769 11.060 1.00 97.25 104 TYR A O 1
ATOM 837 N N . GLU A 1 105 ? 10.412 8.819 10.279 1.00 97.75 105 GLU A N 1
ATOM 838 C CA . GLU A 1 105 ? 9.212 9.451 10.842 1.00 97.75 105 GLU A CA 1
ATOM 839 C C . GLU A 1 105 ? 7.913 8.779 10.383 1.00 97.75 105 GLU A C 1
ATOM 841 O O . GLU A 1 105 ? 6.994 8.594 11.177 1.00 97.75 105 GLU A O 1
ATOM 846 N N . MET A 1 106 ? 7.833 8.386 9.108 1.00 98.00 106 MET A N 1
ATOM 847 C CA . MET A 1 106 ? 6.671 7.682 8.567 1.00 98.00 106 MET A CA 1
ATOM 848 C C . MET A 1 106 ? 6.545 6.301 9.203 1.00 98.00 106 MET A C 1
ATOM 850 O O . MET A 1 106 ? 5.471 5.950 9.685 1.00 98.00 106 MET A O 1
ATOM 854 N N . ARG A 1 107 ? 7.646 5.543 9.260 1.00 98.25 107 ARG A N 1
ATOM 855 C CA . ARG A 1 107 ? 7.671 4.211 9.874 1.00 98.25 107 ARG A CA 1
ATOM 856 C C . ARG A 1 107 ? 7.213 4.259 11.330 1.00 98.25 107 ARG A C 1
ATOM 858 O O . ARG A 1 107 ? 6.378 3.452 11.734 1.00 98.25 107 ARG A O 1
ATOM 865 N N . MET A 1 108 ? 7.709 5.228 12.097 1.00 97.94 108 MET A N 1
ATOM 866 C CA . MET A 1 108 ? 7.391 5.343 13.518 1.00 97.94 108 MET A CA 1
ATOM 867 C C . MET A 1 108 ? 5.902 5.561 13.783 1.00 97.94 108 MET A C 1
ATOM 869 O O . MET A 1 108 ? 5.394 4.992 14.744 1.00 97.94 108 MET A O 1
ATOM 873 N N . LYS A 1 109 ? 5.171 6.268 12.910 1.00 97.62 109 LYS A N 1
ATOM 874 C CA . LYS A 1 109 ? 3.708 6.420 13.041 1.00 97.62 109 LYS A CA 1
ATOM 875 C C . LYS A 1 109 ? 2.989 5.067 13.050 1.00 97.62 109 LYS A C 1
ATOM 877 O O . LYS A 1 109 ? 2.171 4.807 13.928 1.00 97.62 109 LYS A O 1
ATOM 882 N N . TYR A 1 110 ? 3.333 4.181 12.116 1.00 98.12 110 TYR A N 1
ATOM 883 C CA . TYR A 1 110 ? 2.726 2.849 12.030 1.00 98.12 110 TYR A CA 1
ATOM 884 C C . TYR A 1 110 ? 3.225 1.906 13.129 1.00 98.12 110 TYR A C 1
ATOM 886 O O . TYR A 1 110 ? 2.447 1.115 13.657 1.00 98.12 110 TYR A O 1
ATOM 894 N N . VAL A 1 111 ? 4.499 2.007 13.522 1.00 96.38 111 VAL A N 1
ATOM 895 C CA . VAL A 1 111 ? 5.037 1.237 14.655 1.00 96.38 111 VAL A CA 1
ATOM 896 C C . VAL A 1 111 ? 4.336 1.625 15.960 1.00 96.38 111 VAL A C 1
ATOM 898 O O . VAL A 1 111 ? 4.020 0.745 16.756 1.00 96.38 111 VAL A O 1
ATOM 901 N N . THR A 1 112 ? 4.025 2.906 16.172 1.00 96.38 112 THR A N 1
ATOM 902 C CA . THR A 1 112 ? 3.233 3.347 17.328 1.00 96.38 112 THR A CA 1
ATOM 903 C C . THR A 1 112 ? 1.823 2.756 17.307 1.00 96.38 112 THR A C 1
ATOM 905 O O . THR A 1 112 ? 1.395 2.229 18.334 1.00 96.38 112 THR A O 1
ATOM 908 N N . LEU A 1 113 ? 1.134 2.756 16.157 1.00 95.88 113 LEU A N 1
ATOM 909 C CA . LEU A 1 113 ? -0.173 2.093 16.016 1.00 95.88 113 LEU A CA 1
ATOM 910 C C . LEU A 1 113 ? -0.090 0.598 16.360 1.00 95.88 113 LEU A C 1
ATOM 912 O O . LEU A 1 113 ? -0.904 0.091 17.130 1.00 95.88 113 LEU A O 1
ATOM 916 N N . LEU A 1 114 ? 0.938 -0.096 15.859 1.00 96.00 114 LEU A N 1
ATOM 917 C CA . LEU A 1 114 ? 1.180 -1.510 16.153 1.00 96.00 114 LEU A CA 1
ATOM 918 C C . LEU A 1 114 ? 1.410 -1.762 17.651 1.00 96.00 114 LEU A C 1
ATOM 920 O O . LEU A 1 114 ? 0.862 -2.704 18.221 1.00 96.00 114 LEU A O 1
ATOM 924 N N . GLN A 1 115 ? 2.210 -0.917 18.303 1.00 94.62 115 GLN A N 1
ATOM 925 C CA . GLN A 1 115 ? 2.476 -1.016 19.738 1.00 94.62 115 GLN A CA 1
ATOM 926 C C . GLN A 1 115 ? 1.214 -0.777 20.567 1.00 94.62 115 GLN A C 1
ATOM 928 O O . GLN A 1 115 ? 0.968 -1.522 21.510 1.00 94.62 115 GLN A O 1
ATOM 933 N N . GLN A 1 116 ? 0.412 0.233 20.220 1.00 93.00 116 GLN A N 1
ATOM 934 C CA . GLN A 1 116 ? -0.861 0.519 20.888 1.00 93.00 116 GLN A CA 1
ATOM 935 C C . GLN A 1 116 ? -1.836 -0.654 20.758 1.00 93.00 116 GLN A C 1
ATOM 937 O O . GLN A 1 116 ? -2.453 -1.044 21.747 1.00 93.00 116 GLN A O 1
ATOM 942 N N . TYR A 1 117 ? -1.911 -1.255 19.569 1.00 93.31 117 TYR A N 1
ATOM 943 C CA . TYR A 1 117 ? -2.755 -2.415 19.306 1.00 93.31 117 TYR A CA 1
ATOM 944 C C . TYR A 1 117 ? -2.327 -3.658 20.108 1.00 93.31 117 TYR A C 1
ATOM 946 O O . TYR A 1 117 ? -3.170 -4.390 20.614 1.00 93.31 117 TYR A O 1
ATOM 954 N N . ARG A 1 118 ? -1.016 -3.885 20.276 1.00 92.06 118 ARG A N 1
ATOM 955 C CA . ARG A 1 118 ? -0.459 -5.058 20.980 1.00 92.06 118 ARG A CA 1
ATOM 956 C C . ARG A 1 118 ? -0.361 -4.922 22.504 1.00 92.06 118 ARG A C 1
ATOM 958 O O . ARG A 1 118 ? 0.073 -5.877 23.148 1.00 92.06 118 ARG A O 1
ATOM 965 N N . ARG A 1 119 ? -0.672 -3.763 23.100 1.00 88.50 119 ARG A N 1
ATOM 966 C CA . ARG A 1 119 ? -0.514 -3.567 24.554 1.00 88.50 119 ARG A CA 1
ATOM 967 C C . ARG A 1 119 ? -1.288 -4.647 25.332 1.00 88.50 119 ARG A C 1
ATOM 969 O O . ARG A 1 119 ? -2.484 -4.789 25.088 1.00 88.50 119 ARG A O 1
ATOM 976 N N . PRO A 1 120 ? -0.636 -5.388 26.252 1.00 73.81 120 PRO A N 1
ATOM 977 C CA . PRO A 1 120 ? -1.321 -6.346 27.112 1.00 73.81 120 PRO A CA 1
ATOM 978 C C . PRO A 1 120 ? -2.338 -5.642 28.012 1.00 73.81 120 PRO A C 1
ATOM 980 O O . PRO A 1 120 ? -2.064 -4.557 28.531 1.00 73.81 120 PRO A O 1
ATOM 983 N N . GLN A 1 121 ? -3.485 -6.282 28.231 1.00 66.81 121 GLN A N 1
ATOM 984 C CA . GLN A 1 121 ? -4.461 -5.862 29.231 1.00 66.81 121 GLN A CA 1
ATOM 985 C C . GLN A 1 121 ? -3.892 -6.151 30.624 1.00 66.81 121 GLN A C 1
ATOM 987 O O . GLN A 1 121 ? -4.029 -7.256 31.135 1.00 66.81 121 GLN A O 1
ATOM 992 N N . CYS A 1 122 ? -3.205 -5.187 31.232 1.00 60.50 122 CYS A N 1
ATOM 993 C CA . CYS A 1 122 ? -2.877 -5.272 32.652 1.00 60.50 122 CYS A CA 1
ATOM 994 C C . CYS A 1 122 ? -4.045 -4.689 33.461 1.00 60.50 122 CYS A C 1
ATOM 996 O O . CYS A 1 122 ? -4.227 -3.476 33.455 1.00 60.50 122 CYS A O 1
ATOM 998 N N . ASP A 1 123 ? -4.820 -5.589 34.077 1.00 56.28 123 ASP A N 1
ATOM 999 C CA . ASP A 1 123 ? -5.811 -5.576 35.182 1.00 56.28 123 ASP A CA 1
ATOM 1000 C C . ASP A 1 123 ? -6.345 -4.289 35.864 1.00 56.28 123 ASP A C 1
ATOM 1002 O O . ASP A 1 123 ? -7.180 -4.388 36.765 1.00 56.28 123 ASP A O 1
ATOM 1006 N N . THR A 1 124 ? -5.988 -3.071 35.471 1.00 56.81 124 THR A N 1
ATOM 1007 C CA . THR A 1 124 ? -6.447 -1.839 36.134 1.00 56.81 124 THR A CA 1
ATOM 1008 C C . THR A 1 124 ? -7.441 -1.067 35.272 1.00 56.81 124 THR A C 1
ATOM 1010 O O . THR A 1 124 ? -7.063 -0.094 34.635 1.00 56.81 124 THR A O 1
ATOM 1013 N N . GLN A 1 125 ? -8.708 -1.512 35.271 1.00 61.75 125 GLN A N 1
ATOM 1014 C CA . GLN A 1 125 ? -9.980 -0.806 34.953 1.00 61.75 125 GLN A CA 1
ATOM 1015 C C . GLN A 1 125 ? -10.092 0.132 33.724 1.00 61.75 125 GLN A C 1
ATOM 1017 O O . GLN A 1 125 ? -11.185 0.611 33.429 1.00 61.75 125 GLN A O 1
ATOM 1022 N N . ASN A 1 126 ? -9.035 0.370 32.957 1.00 62.25 126 ASN A N 1
ATOM 1023 C CA . ASN A 1 126 ? -9.050 1.194 31.762 1.00 62.25 126 ASN A CA 1
ATOM 1024 C C . ASN A 1 126 ? -9.348 0.290 30.570 1.00 62.25 126 ASN A C 1
ATOM 1026 O O . ASN A 1 126 ? -8.506 -0.511 30.163 1.00 62.25 126 ASN A O 1
ATOM 1030 N N . GLN A 1 127 ? -10.561 0.410 30.026 1.00 70.81 127 GLN A N 1
ATOM 1031 C CA . GLN A 1 127 ? -10.942 -0.235 28.773 1.00 70.81 127 GLN A CA 1
ATOM 1032 C C . GLN A 1 127 ? -9.889 0.090 27.709 1.00 70.81 127 GLN A C 1
ATOM 1034 O O . GLN A 1 127 ? -9.661 1.255 27.377 1.00 70.81 127 GLN A O 1
ATOM 1039 N N . GLN A 1 128 ? -9.208 -0.939 27.206 1.00 72.94 128 GLN A N 1
ATOM 1040 C CA . GLN A 1 128 ? -8.277 -0.781 26.100 1.00 72.94 128 GLN A CA 1
ATOM 1041 C C . GLN A 1 128 ? -9.083 -0.407 24.862 1.00 72.94 128 GLN A C 1
ATOM 1043 O O . GLN A 1 128 ? -9.779 -1.243 24.289 1.00 72.94 128 GLN A O 1
ATOM 1048 N N . VAL A 1 129 ? -8.988 0.854 24.460 1.00 84.88 129 VAL A N 1
ATOM 1049 C CA . VAL A 1 129 ? -9.583 1.304 23.208 1.00 84.88 129 VAL A CA 1
ATOM 1050 C C . VAL A 1 129 ? -8.642 0.906 22.081 1.00 84.88 129 VAL A C 1
ATOM 1052 O O . VAL A 1 129 ? -7.457 1.254 22.092 1.00 84.88 129 VAL A O 1
ATOM 1055 N N . ASN A 1 130 ? -9.156 0.145 21.120 1.00 88.88 130 ASN A N 1
ATOM 1056 C CA . ASN A 1 130 ? -8.428 -0.167 19.902 1.00 88.88 130 ASN A CA 1
ATOM 1057 C C . ASN A 1 130 ? -8.105 1.159 19.180 1.00 88.88 130 ASN A C 1
ATOM 1059 O O . ASN A 1 130 ? -9.017 1.957 18.958 1.00 88.88 130 ASN A O 1
ATOM 1063 N N . PRO A 1 131 ? -6.837 1.432 18.805 1.00 92.88 131 PRO A N 1
ATOM 1064 C CA . PRO A 1 131 ? -6.466 2.701 18.175 1.00 92.88 131 PRO A CA 1
ATOM 1065 C C . PRO A 1 131 ? -7.241 2.992 16.882 1.00 92.88 131 PRO A C 1
ATOM 1067 O O . PRO A 1 131 ? -7.399 4.157 16.524 1.00 92.88 131 PRO A O 1
ATOM 1070 N N . PHE A 1 132 ? -7.749 1.961 16.199 1.00 94.12 132 PHE A N 1
ATOM 1071 C CA . PHE A 1 132 ? -8.575 2.131 15.003 1.00 94.12 132 PHE A CA 1
ATOM 1072 C C . PHE A 1 132 ? -10.013 2.565 15.312 1.00 94.12 132 PHE A C 1
ATOM 1074 O O . PHE A 1 132 ? -10.624 3.207 14.468 1.00 94.12 132 PHE A O 1
ATOM 1081 N N . ASP A 1 133 ? -10.533 2.299 16.513 1.00 91.25 133 ASP A N 1
ATOM 1082 C CA . ASP A 1 133 ? -11.886 2.727 16.908 1.00 91.25 133 ASP A CA 1
ATOM 1083 C C . ASP A 1 133 ? -11.940 4.241 17.186 1.00 91.25 133 ASP A C 1
ATOM 1085 O O . ASP A 1 133 ? -12.998 4.860 17.120 1.00 91.25 133 ASP A O 1
ATOM 1089 N N . LEU A 1 134 ? -10.786 4.849 17.487 1.00 91.94 134 LEU A N 1
ATOM 1090 C CA . LEU A 1 134 ? -10.626 6.297 17.668 1.00 91.94 134 LEU A CA 1
ATOM 1091 C C . LEU A 1 134 ? -10.383 7.040 16.348 1.00 91.94 134 LEU A C 1
ATOM 1093 O O . LEU A 1 134 ? -10.385 8.271 16.322 1.00 91.94 134 LEU A O 1
ATOM 1097 N N . MET A 1 135 ? -10.110 6.306 15.272 1.00 93.81 135 MET A N 1
ATOM 1098 C CA . MET A 1 135 ? -9.786 6.863 13.968 1.00 93.81 135 MET A CA 1
ATOM 1099 C C . MET A 1 135 ? -11.076 7.173 13.208 1.00 93.81 135 MET A C 1
ATOM 1101 O O . MET A 1 135 ? -12.020 6.384 13.218 1.00 93.81 135 MET A O 1
ATOM 1105 N N . SER A 1 136 ? -11.132 8.318 12.522 1.00 92.25 136 SER A N 1
ATOM 1106 C CA . SER A 1 136 ? -12.266 8.578 11.637 1.00 92.25 136 SER A CA 1
ATOM 1107 C C . SER A 1 136 ? -12.270 7.574 10.478 1.00 92.25 136 SER A C 1
ATOM 1109 O O . SER A 1 136 ? -11.219 7.091 10.050 1.00 92.25 136 SER A O 1
ATOM 1111 N N . LEU A 1 137 ? -13.446 7.282 9.916 1.00 89.69 137 LEU A N 1
ATOM 1112 C CA . LEU A 1 137 ? -13.549 6.392 8.752 1.00 89.69 137 LEU A CA 1
ATOM 1113 C C . LEU A 1 137 ? -12.679 6.879 7.581 1.00 89.69 137 LEU A C 1
ATOM 1115 O O . LEU A 1 137 ? -12.032 6.072 6.921 1.00 89.69 137 LEU A O 1
ATOM 1119 N N . SER A 1 138 ? -12.611 8.197 7.362 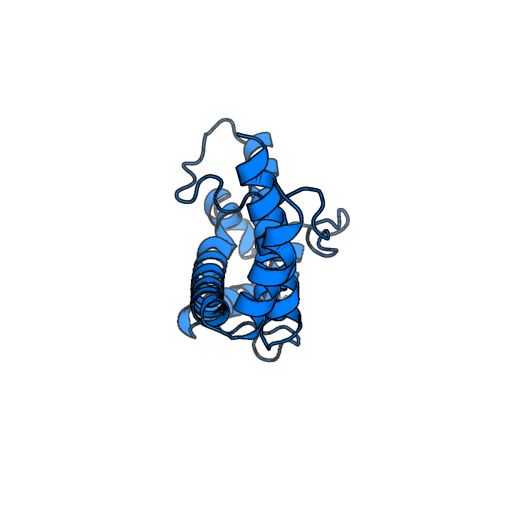1.00 90.81 138 SER A N 1
ATOM 1120 C CA . SER A 1 138 ? -11.759 8.797 6.329 1.00 90.81 138 SER A CA 1
ATOM 11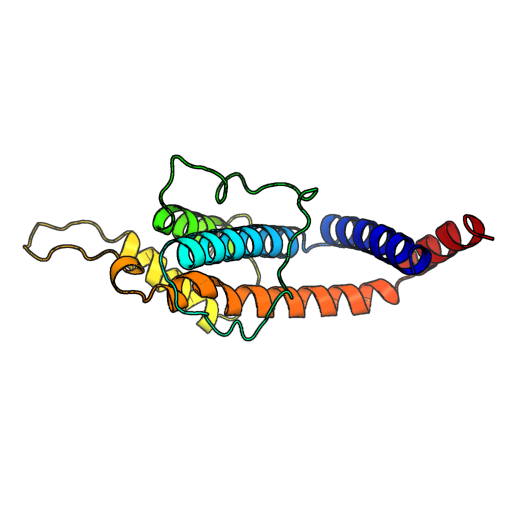21 C C . SER A 1 138 ? -10.275 8.536 6.595 1.00 90.81 138 SER A C 1
ATOM 1123 O O . SER A 1 138 ? -9.554 8.103 5.698 1.00 90.81 138 SER A O 1
ATOM 1125 N N . ASP A 1 139 ? -9.816 8.753 7.830 1.00 93.56 139 ASP A N 1
ATOM 1126 C CA . ASP A 1 139 ? -8.421 8.493 8.203 1.00 93.56 139 ASP A CA 1
ATOM 1127 C C . ASP A 1 139 ? -8.061 7.012 8.033 1.00 93.56 139 ASP A C 1
ATOM 1129 O O . ASP A 1 139 ? -6.947 6.689 7.623 1.00 93.56 139 ASP A O 1
ATOM 1133 N N . PHE A 1 140 ? -9.016 6.111 8.281 1.00 94.75 140 PHE A N 1
ATOM 1134 C CA . PHE A 1 140 ? -8.825 4.676 8.089 1.00 94.75 140 PHE A CA 1
ATOM 1135 C C . PHE A 1 140 ? -8.719 4.287 6.607 1.00 94.75 140 PHE A C 1
ATOM 1137 O O . PHE A 1 140 ? -7.845 3.503 6.233 1.00 94.75 140 PHE A O 1
ATOM 1144 N N . VAL A 1 141 ? -9.560 4.865 5.740 1.00 94.12 141 VAL A N 1
ATOM 1145 C CA . VAL A 1 141 ? -9.498 4.643 4.283 1.00 94.12 141 VAL A CA 1
ATOM 1146 C C . VAL A 1 141 ? -8.149 5.087 3.715 1.00 94.12 141 VAL A C 1
ATOM 1148 O O . VAL A 1 141 ? -7.552 4.365 2.916 1.00 94.12 141 VAL A O 1
ATOM 1151 N N . PHE A 1 142 ? -7.643 6.242 4.154 1.00 94.81 142 PHE A N 1
ATOM 1152 C CA . PHE A 1 142 ? -6.381 6.818 3.673 1.00 94.81 142 PHE A CA 1
ATOM 1153 C C . PHE A 1 142 ? -5.169 6.476 4.543 1.00 94.81 142 PHE A C 1
ATOM 1155 O O . PHE A 1 142 ? -4.100 7.072 4.381 1.00 94.81 142 PHE A O 1
ATOM 1162 N N . LEU A 1 143 ? -5.303 5.490 5.435 1.00 97.12 143 LEU A N 1
ATOM 1163 C CA . LEU A 1 143 ? -4.284 5.112 6.414 1.00 97.12 143 LEU A CA 1
ATOM 1164 C C . LEU A 1 143 ? -2.907 4.892 5.774 1.00 97.12 143 LEU A C 1
ATOM 1166 O O . LEU A 1 143 ? -1.883 5.275 6.342 1.00 97.12 143 LEU A O 1
ATOM 1170 N N . PHE A 1 144 ? -2.870 4.291 4.584 1.00 97.62 144 PHE A N 1
ATOM 1171 C CA . PHE A 1 144 ? -1.638 3.927 3.883 1.00 97.62 144 PHE A CA 1
ATOM 1172 C C . PHE A 1 144 ? -1.266 4.854 2.719 1.00 97.62 144 PHE A C 1
ATOM 1174 O O . PHE A 1 144 ? -0.230 4.636 2.090 1.00 97.62 144 PHE A O 1
ATOM 1181 N N . ASP A 1 145 ? -2.034 5.913 2.445 1.00 95.81 145 ASP A N 1
ATOM 1182 C CA . ASP A 1 145 ? -1.752 6.843 1.340 1.00 95.81 145 ASP A CA 1
ATOM 1183 C C . ASP A 1 145 ? -0.341 7.464 1.413 1.00 95.81 145 ASP A C 1
ATOM 1185 O O . ASP A 1 145 ? 0.327 7.540 0.373 1.00 95.81 145 ASP A O 1
ATOM 1189 N N . PRO A 1 146 ? 0.196 7.838 2.597 1.00 96.56 146 PRO A N 1
ATOM 1190 C CA . PRO A 1 146 ? 1.581 8.296 2.705 1.00 96.56 146 PRO A CA 1
ATOM 1191 C C . PRO A 1 146 ? 2.604 7.258 2.219 1.00 96.56 146 PRO A C 1
ATOM 1193 O O . PRO A 1 146 ? 3.546 7.613 1.507 1.00 96.56 146 PRO A O 1
ATOM 1196 N N . VAL A 1 147 ? 2.398 5.980 2.554 1.00 97.25 147 VAL A N 1
ATOM 1197 C CA . VAL A 1 147 ? 3.276 4.867 2.154 1.00 97.25 147 VAL A CA 1
ATOM 1198 C C . VAL A 1 147 ? 3.139 4.599 0.660 1.00 97.25 147 VAL A C 1
ATOM 1200 O O . VAL A 1 147 ? 4.139 4.531 -0.050 1.00 97.25 147 VAL A O 1
ATOM 1203 N N . LEU A 1 148 ? 1.908 4.525 0.152 1.00 95.19 148 LEU A N 1
ATOM 1204 C CA . LEU A 1 148 ? 1.626 4.333 -1.270 1.00 95.19 148 LEU A CA 1
ATOM 1205 C C . LEU A 1 148 ? 2.269 5.423 -2.138 1.00 95.19 148 LEU A C 1
ATOM 1207 O O . LEU A 1 148 ? 2.858 5.126 -3.182 1.00 95.19 148 LEU A O 1
ATOM 1211 N N . LYS A 1 149 ? 2.207 6.685 -1.699 1.00 93.75 149 LYS A N 1
ATOM 1212 C CA . LYS A 1 149 ? 2.847 7.815 -2.384 1.00 93.75 149 LYS A CA 1
ATOM 1213 C C . LYS A 1 149 ? 4.367 7.662 -2.430 1.00 93.75 149 LYS A C 1
ATOM 1215 O O . LYS A 1 149 ? 4.969 7.887 -3.483 1.00 93.75 149 LYS A O 1
ATOM 1220 N N . GLU A 1 150 ? 4.978 7.261 -1.319 1.00 95.06 150 GLU A N 1
ATOM 1221 C CA . GLU A 1 150 ? 6.423 7.053 -1.237 1.00 95.06 150 GLU A CA 1
ATOM 1222 C C . GLU A 1 150 ? 6.877 5.891 -2.127 1.00 95.06 150 GLU A C 1
ATOM 1224 O O . GLU A 1 150 ? 7.765 6.059 -2.964 1.00 95.06 150 GLU A O 1
ATOM 1229 N N . LEU A 1 151 ? 6.199 4.745 -2.045 1.00 93.50 151 LEU A N 1
ATOM 1230 C CA . LEU A 1 151 ? 6.486 3.581 -2.884 1.00 93.50 151 LEU A CA 1
ATOM 1231 C C . LEU A 1 151 ? 6.299 3.895 -4.370 1.00 93.50 151 LEU A C 1
ATOM 1233 O O . LEU A 1 151 ? 7.154 3.548 -5.183 1.00 93.50 151 LEU A O 1
ATOM 1237 N N . SER A 1 152 ? 5.240 4.623 -4.740 1.00 90.50 152 SER A N 1
ATOM 1238 C CA . SER A 1 152 ? 5.059 5.085 -6.120 1.00 90.50 152 SER A CA 1
ATOM 1239 C C . SER A 1 152 ? 6.225 5.961 -6.581 1.00 90.50 152 SER A C 1
ATOM 1241 O O . SER A 1 152 ? 6.619 5.875 -7.745 1.00 90.50 152 SER A O 1
ATOM 1243 N N . ARG A 1 153 ? 6.763 6.834 -5.722 1.00 90.88 153 ARG A N 1
ATOM 1244 C CA . ARG A 1 153 ? 7.910 7.687 -6.061 1.00 90.88 153 ARG A CA 1
ATOM 1245 C C . ARG A 1 153 ? 9.170 6.851 -6.275 1.00 90.88 153 ARG A C 1
ATOM 1247 O O . ARG A 1 153 ? 9.838 7.023 -7.297 1.00 90.88 153 ARG A O 1
ATOM 1254 N N . LEU A 1 154 ? 9.454 5.927 -5.360 1.00 90.38 154 LEU A N 1
ATOM 1255 C CA . LEU A 1 154 ? 10.591 5.009 -5.444 1.00 90.38 154 LEU A CA 1
ATOM 1256 C C . LEU A 1 154 ? 10.528 4.156 -6.716 1.00 90.38 154 LEU A C 1
ATOM 1258 O O . LEU A 1 154 ? 11.480 4.121 -7.495 1.00 90.38 154 LEU A O 1
ATOM 1262 N N . MET A 1 155 ? 9.373 3.549 -6.985 1.00 88.31 155 MET A N 1
ATOM 1263 C CA . MET A 1 155 ? 9.144 2.738 -8.179 1.00 88.31 155 MET A CA 1
ATOM 1264 C C . MET A 1 155 ? 9.308 3.549 -9.471 1.00 88.31 155 MET A C 1
ATOM 1266 O O . MET A 1 155 ? 9.992 3.096 -10.391 1.00 88.31 155 MET A O 1
ATOM 1270 N N . ARG A 1 156 ? 8.780 4.781 -9.543 1.00 87.00 156 ARG A N 1
ATOM 1271 C CA . ARG A 1 156 ? 8.978 5.669 -10.708 1.00 87.00 156 ARG A CA 1
ATOM 1272 C C . ARG A 1 156 ? 10.450 6.006 -10.950 1.00 87.00 156 ARG A C 1
ATOM 1274 O O . ARG A 1 156 ? 10.875 6.012 -12.103 1.00 87.00 156 ARG A O 1
ATOM 1281 N N . HIS A 1 157 ? 11.231 6.250 -9.898 1.00 87.19 157 HIS A N 1
ATOM 1282 C CA . HIS A 1 157 ? 12.679 6.447 -10.024 1.00 87.19 157 HIS A CA 1
ATOM 1283 C C . HIS A 1 157 ? 13.390 5.184 -10.527 1.00 87.19 157 HIS A C 1
ATOM 1285 O O . HIS A 1 157 ? 14.266 5.258 -11.389 1.00 87.19 157 HIS A O 1
ATOM 1291 N N . SER A 1 158 ? 12.994 4.010 -10.040 1.00 85.75 158 SER A N 1
ATOM 1292 C CA . SER A 1 158 ? 13.512 2.733 -10.542 1.00 85.75 158 SER A CA 1
ATOM 1293 C C . SER A 1 158 ? 13.150 2.509 -12.013 1.00 85.75 158 SER A C 1
ATOM 1295 O O . SER A 1 158 ? 13.995 2.081 -12.800 1.00 85.75 158 SER A O 1
ATOM 1297 N N . TYR A 1 159 ? 11.929 2.868 -12.415 1.00 84.19 159 TYR A N 1
ATOM 1298 C CA . TYR A 1 159 ? 11.476 2.799 -13.802 1.00 84.19 159 TYR A CA 1
ATOM 1299 C C . TYR A 1 159 ? 12.249 3.756 -14.715 1.00 84.19 159 TYR A C 1
ATOM 1301 O O . TYR A 1 159 ? 12.707 3.346 -15.779 1.00 84.19 159 TYR A O 1
ATOM 1309 N N . SER A 1 160 ? 12.459 5.010 -14.299 1.00 87.19 160 SER A N 1
ATOM 1310 C CA . SER A 1 160 ? 13.198 5.989 -15.108 1.00 87.19 160 SER A CA 1
ATOM 1311 C C . SER A 1 160 ? 14.646 5.559 -15.358 1.00 87.19 160 SER A C 1
ATOM 1313 O O . SER A 1 160 ? 15.192 5.805 -16.431 1.00 87.19 160 SER A O 1
ATOM 1315 N N . ARG A 1 161 ? 15.258 4.842 -14.410 1.00 86.31 161 ARG A N 1
ATOM 1316 C CA . ARG A 1 161 ? 16.560 4.197 -14.616 1.00 86.31 161 ARG A CA 1
ATOM 1317 C C . ARG A 1 161 ? 16.460 2.979 -15.527 1.00 86.31 161 ARG A C 1
ATOM 1319 O O . ARG A 1 161 ? 17.329 2.791 -16.367 1.00 86.31 161 ARG A O 1
ATOM 1326 N N . PHE A 1 162 ? 15.421 2.160 -15.387 1.00 83.94 162 PHE A N 1
ATOM 1327 C CA . PHE A 1 162 ? 15.233 0.969 -16.214 1.00 83.94 162 PHE A CA 1
ATOM 1328 C C . PHE A 1 162 ? 15.125 1.300 -17.705 1.00 83.94 162 PHE A C 1
ATOM 1330 O O . PHE A 1 162 ? 15.796 0.663 -18.518 1.00 83.94 162 PHE A O 1
ATOM 1337 N N . VAL A 1 163 ? 14.351 2.326 -18.067 1.00 85.06 163 VAL A N 1
ATOM 1338 C CA . VAL A 1 163 ? 14.123 2.688 -19.478 1.00 85.06 163 VAL A CA 1
ATOM 1339 C C . VAL A 1 163 ? 15.392 3.117 -20.221 1.00 85.06 163 VAL A C 1
ATOM 1341 O O . VAL A 1 163 ? 15.419 3.112 -21.449 1.00 85.06 163 VAL A O 1
ATOM 1344 N N . THR A 1 164 ? 16.468 3.465 -19.509 1.00 87.94 164 THR A N 1
ATOM 1345 C CA . THR A 1 164 ? 17.753 3.815 -20.134 1.00 87.94 164 THR A CA 1
ATOM 1346 C C . THR A 1 164 ? 18.669 2.607 -20.349 1.00 87.94 164 THR A C 1
ATOM 1348 O O . THR A 1 164 ? 19.639 2.714 -21.107 1.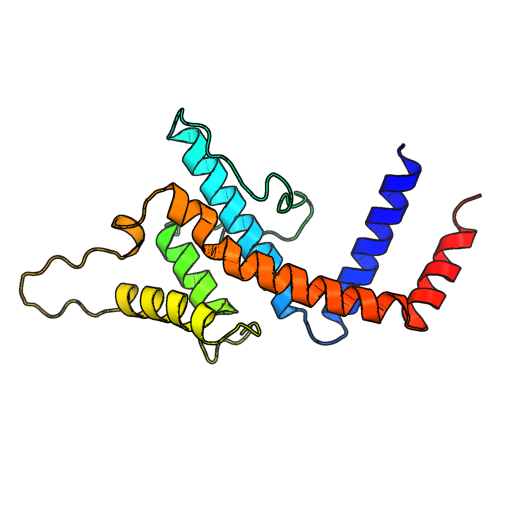00 87.94 164 THR A O 1
ATOM 1351 N N . THR A 1 165 ? 18.354 1.454 -19.743 1.00 86.94 165 THR A N 1
ATOM 1352 C CA . THR A 1 165 ? 19.167 0.229 -19.805 1.00 86.94 165 THR A CA 1
ATOM 1353 C C . THR A 1 165 ? 19.116 -0.456 -21.173 1.00 86.94 165 THR A C 1
ATOM 1355 O O . THR A 1 165 ? 18.133 -0.357 -21.908 1.00 86.94 165 THR A O 1
ATOM 1358 N N . ALA A 1 166 ? 20.165 -1.220 -21.503 1.00 88.12 166 ALA A N 1
ATOM 1359 C CA . ALA A 1 166 ? 20.203 -2.041 -22.715 1.00 88.12 166 ALA A CA 1
ATOM 1360 C C . ALA A 1 166 ? 19.083 -3.096 -22.742 1.00 88.12 166 ALA A C 1
ATOM 1362 O O . ALA A 1 166 ? 18.478 -3.302 -23.786 1.00 88.12 166 ALA A O 1
ATOM 1363 N N . ALA A 1 167 ? 18.747 -3.690 -21.589 1.00 82.75 167 ALA A N 1
ATOM 1364 C CA . ALA A 1 167 ? 17.675 -4.680 -21.477 1.00 82.75 167 ALA A CA 1
ATOM 1365 C C . ALA A 1 167 ? 16.314 -4.123 -21.925 1.00 82.75 167 ALA A C 1
ATOM 1367 O O . ALA A 1 167 ? 15.598 -4.778 -22.681 1.00 82.75 167 ALA A O 1
ATOM 1368 N N . TYR A 1 168 ? 15.979 -2.894 -21.514 1.00 83.81 168 TYR A N 1
ATOM 1369 C CA . TYR A 1 168 ? 14.756 -2.234 -21.968 1.00 83.81 168 TYR A CA 1
ATOM 1370 C C . TYR A 1 168 ? 14.774 -1.972 -23.480 1.00 83.81 168 TYR A C 1
ATOM 1372 O O . TYR A 1 168 ? 13.779 -2.224 -24.154 1.00 83.81 168 TYR A O 1
ATOM 1380 N N . ARG A 1 169 ? 15.909 -1.525 -24.038 1.00 86.69 169 ARG A N 1
ATOM 1381 C CA . ARG A 1 169 ? 16.049 -1.310 -25.492 1.00 86.69 169 ARG A CA 1
ATOM 1382 C C . ARG A 1 169 ? 15.854 -2.606 -26.275 1.00 86.69 169 ARG A C 1
ATOM 1384 O O . ARG A 1 169 ? 15.035 -2.630 -27.184 1.00 86.69 169 ARG A O 1
ATOM 1391 N N . SER A 1 170 ? 16.521 -3.689 -25.868 1.00 86.44 170 SER A N 1
ATOM 1392 C CA . SER A 1 170 ? 16.369 -5.012 -26.486 1.00 86.44 170 SER A CA 1
ATOM 1393 C C . SER A 1 170 ? 14.923 -5.501 -26.453 1.00 86.44 170 SER A C 1
ATOM 1395 O O . SER A 1 170 ? 14.434 -6.031 -27.446 1.00 86.44 170 SER A O 1
ATOM 1397 N N . PHE A 1 171 ? 14.214 -5.285 -25.341 1.00 81.50 171 PHE A N 1
ATOM 1398 C CA . PHE A 1 171 ? 12.791 -5.601 -25.253 1.00 81.50 171 PHE A CA 1
ATOM 1399 C C . PHE A 1 171 ? 11.953 -4.771 -26.235 1.00 81.50 171 PHE A C 1
ATOM 1401 O O . PHE A 1 171 ? 11.157 -5.325 -26.990 1.00 81.50 171 PHE A O 1
ATOM 1408 N N . VAL A 1 172 ? 12.142 -3.450 -26.263 1.00 83.69 172 VAL A N 1
ATOM 1409 C CA . VAL A 1 172 ? 11.412 -2.562 -27.180 1.00 83.69 172 VAL A CA 1
ATOM 1410 C C . VAL A 1 172 ? 11.662 -2.949 -28.639 1.00 83.69 172 VAL A C 1
ATOM 1412 O O . VAL A 1 172 ? 10.720 -2.985 -29.430 1.00 83.69 172 VAL A O 1
ATOM 1415 N N . ASP A 1 173 ? 12.903 -3.270 -28.996 1.00 85.38 173 ASP A N 1
ATOM 1416 C CA . ASP A 1 173 ? 13.266 -3.668 -30.355 1.00 85.38 173 ASP A CA 1
ATOM 1417 C C . ASP A 1 173 ? 12.714 -5.050 -30.731 1.00 85.38 173 ASP A C 1
ATOM 1419 O O . ASP A 1 173 ? 12.337 -5.245 -31.882 1.00 85.38 173 ASP A O 1
ATOM 1423 N N . TYR A 1 174 ? 12.564 -5.969 -29.771 1.00 82.25 174 TYR A N 1
ATOM 1424 C CA . TYR A 1 174 ? 11.872 -7.246 -29.974 1.00 82.25 174 TYR A CA 1
ATOM 1425 C C . TYR A 1 174 ? 10.363 -7.075 -30.217 1.00 82.25 174 TYR A C 1
ATOM 1427 O O . TYR A 1 174 ? 9.779 -7.781 -31.036 1.00 82.25 174 TYR A O 1
ATOM 1435 N N . VAL A 1 175 ? 9.716 -6.127 -29.532 1.00 78.94 175 VAL A N 1
ATOM 1436 C CA . VAL A 1 175 ? 8.259 -5.919 -29.637 1.00 78.94 175 VAL A CA 1
ATOM 1437 C C . VAL A 1 175 ? 7.864 -5.091 -30.869 1.00 78.94 175 VAL A C 1
ATOM 1439 O O . VAL A 1 175 ? 6.787 -5.310 -31.424 1.00 78.94 175 VAL A O 1
ATOM 1442 N N . LYS A 1 176 ? 8.720 -4.172 -31.341 1.00 73.06 176 LYS A N 1
ATOM 1443 C CA . LYS A 1 176 ? 8.479 -3.346 -32.546 1.00 73.06 176 LYS A CA 1
ATOM 1444 C C . LYS A 1 176 ? 8.061 -4.134 -33.807 1.00 73.06 176 LYS A C 1
ATOM 1446 O O . LYS A 1 176 ? 7.080 -3.725 -34.422 1.00 73.06 176 LYS A O 1
ATOM 1451 N N . PRO A 1 177 ? 8.737 -5.223 -34.228 1.00 60.34 177 PRO A N 1
ATOM 1452 C CA . PRO A 1 177 ? 8.412 -5.925 -35.475 1.00 60.34 177 PRO A CA 1
ATOM 1453 C C . PRO A 1 177 ? 7.106 -6.737 -35.435 1.00 60.34 177 PRO A C 1
ATOM 1455 O O . PRO A 1 177 ? 6.640 -7.175 -36.482 1.00 60.34 177 PRO A O 1
ATOM 1458 N N . LEU A 1 178 ? 6.481 -6.926 -34.268 1.00 57.06 178 LEU A N 1
ATOM 1459 C CA . LEU A 1 178 ? 5.233 -7.694 -34.131 1.00 57.06 178 LEU A CA 1
ATOM 1460 C C . LEU A 1 178 ? 3.964 -6.891 -34.484 1.00 57.06 178 LEU A C 1
ATOM 1462 O O . LEU A 1 178 ? 2.854 -7.419 -34.385 1.00 57.06 178 LEU A O 1
ATOM 1466 N N . HIS A 1 179 ? 4.102 -5.630 -34.908 1.00 49.47 179 HIS A N 1
ATOM 1467 C CA . HIS A 1 179 ? 2.982 -4.767 -35.281 1.00 49.47 179 HIS A CA 1
ATOM 1468 C C . HIS A 1 179 ? 3.297 -3.894 -36.515 1.00 49.47 179 HIS A C 1
ATOM 1470 O O . HIS A 1 179 ? 3.876 -2.821 -36.338 1.00 49.47 179 HIS A O 1
ATOM 1476 N N . PRO A 1 180 ? 2.904 -4.312 -37.740 1.00 50.62 180 PRO A N 1
ATOM 1477 C CA . PRO A 1 180 ? 2.789 -3.410 -38.890 1.00 50.62 180 PRO A CA 1
ATOM 1478 C C . PRO A 1 180 ? 1.656 -2.376 -38.726 1.00 50.62 180 PRO A C 1
ATOM 1480 O O . PRO A 1 180 ? 0.660 -2.637 -37.999 1.00 50.62 180 PRO A O 1
#